Protein AF-A0A6V7VLL4-F1 (afdb_monomer_lite)

Organism: Meloidogyne enterolobii (NCBI:txid390850)

Radius of gyration: 14.18 Å; chains: 1; bounding box: 39×31×29 Å

Structure (mmCIF, N/CA/C/O backbone):
data_AF-A0A6V7VLL4-F1
#
_entry.id   AF-A0A6V7VLL4-F1
#
loop_
_atom_site.group_PDB
_atom_site.id
_atom_site.type_symbol
_atom_site.label_atom_id
_atom_site.label_alt_id
_atom_site.label_comp_id
_atom_site.label_asym_id
_atom_site.label_entity_id
_atom_site.label_seq_id
_atom_site.pdbx_PDB_ins_code
_atom_site.Cartn_x
_atom_site.Cartn_y
_atom_site.Cartn_z
_atom_site.occupancy
_atom_site.B_iso_or_equiv
_atom_site.auth_seq_id
_atom_site.auth_comp_id
_atom_site.auth_asym_id
_atom_site.auth_atom_id
_atom_site.pdbx_PDB_model_num
ATOM 1 N N . MET A 1 1 ? -8.267 9.210 -6.151 1.00 51.75 1 MET A N 1
ATOM 2 C CA . MET A 1 1 ? -8.269 9.372 -4.675 1.00 51.75 1 MET A CA 1
ATOM 3 C C . MET A 1 1 ? -7.766 10.781 -4.317 1.00 51.75 1 MET A C 1
ATOM 5 O O . MET A 1 1 ? -6.571 11.006 -4.390 1.00 51.75 1 MET A O 1
ATOM 9 N N . LYS A 1 2 ? -8.648 11.765 -4.047 1.00 50.31 2 LYS A N 1
ATOM 10 C CA . LYS A 1 2 ? -8.265 13.197 -3.884 1.00 50.31 2 LYS A CA 1
ATOM 11 C C . LYS A 1 2 ? -8.251 13.725 -2.428 1.00 50.31 2 LYS A C 1
ATOM 13 O O . LYS A 1 2 ? -8.025 14.911 -2.236 1.00 50.31 2 LYS A O 1
ATOM 18 N N . ARG A 1 3 ? -8.522 12.904 -1.399 1.00 58.34 3 ARG A N 1
ATOM 19 C CA . ARG A 1 3 ? -8.712 13.384 -0.003 1.00 58.34 3 ARG A CA 1
ATOM 20 C C . ARG A 1 3 ? -8.025 12.543 1.083 1.00 58.34 3 ARG A C 1
ATOM 22 O O . ARG A 1 3 ? -8.514 12.520 2.209 1.00 58.34 3 ARG A O 1
ATOM 29 N N . LEU A 1 4 ? -6.936 11.839 0.772 1.00 57.19 4 LEU A N 1
ATOM 30 C CA . LEU A 1 4 ? -6.234 11.034 1.776 1.00 57.19 4 LEU A CA 1
ATOM 31 C C . LEU A 1 4 ? -5.315 11.922 2.632 1.00 57.19 4 L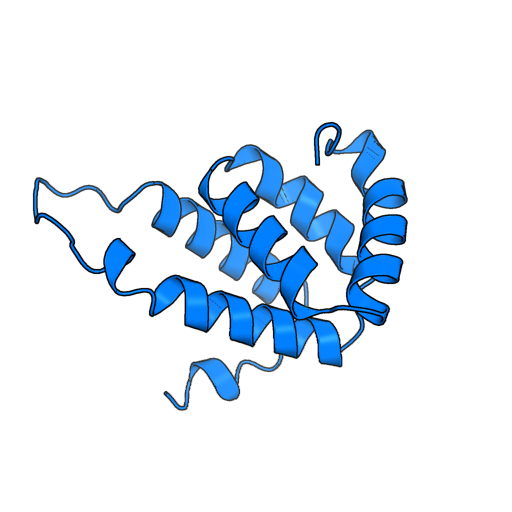EU A C 1
ATOM 33 O O . LEU A 1 4 ? -4.345 12.478 2.131 1.00 57.19 4 LEU A O 1
ATOM 37 N N . SER A 1 5 ? -5.647 12.069 3.914 1.00 63.69 5 SER A N 1
ATOM 38 C CA . SER A 1 5 ? -4.872 12.775 4.939 1.00 63.69 5 SER A CA 1
ATOM 39 C C . SER A 1 5 ? -4.884 11.964 6.239 1.00 63.69 5 SER A C 1
ATOM 41 O O . SER A 1 5 ? -5.630 10.989 6.360 1.00 63.69 5 SER A O 1
ATOM 43 N N . LYS A 1 6 ? -4.076 12.357 7.233 1.00 62.00 6 LYS A N 1
ATOM 44 C CA . LYS A 1 6 ? -4.059 11.693 8.551 1.00 62.00 6 LYS A CA 1
ATOM 45 C C . LYS A 1 6 ? -5.455 11.621 9.188 1.00 62.00 6 LYS A C 1
ATOM 47 O O . LYS A 1 6 ? -5.820 10.583 9.730 1.00 62.00 6 LYS A O 1
ATOM 52 N N . ASP A 1 7 ? -6.257 12.675 9.044 1.00 68.62 7 ASP A N 1
ATOM 53 C CA . ASP A 1 7 ? -7.595 12.758 9.645 1.00 68.62 7 ASP A CA 1
ATOM 54 C C . ASP A 1 7 ? -8.638 11.905 8.907 1.00 68.62 7 ASP A C 1
ATOM 56 O O . ASP A 1 7 ? -9.611 11.438 9.501 1.00 68.62 7 ASP A O 1
ATOM 60 N N . THR A 1 8 ? -8.441 11.657 7.607 1.00 73.00 8 THR A N 1
ATOM 61 C CA . THR A 1 8 ? -9.386 10.885 6.783 1.00 73.00 8 THR A CA 1
ATOM 62 C C . THR A 1 8 ? -9.008 9.414 6.636 1.00 73.00 8 THR A C 1
ATOM 64 O O . THR A 1 8 ? -9.863 8.615 6.240 1.00 73.00 8 THR A O 1
ATOM 67 N N . ALA A 1 9 ? -7.784 9.025 7.011 1.00 76.25 9 ALA A N 1
ATOM 68 C CA . ALA A 1 9 ? -7.234 7.680 6.827 1.00 76.25 9 ALA A CA 1
ATOM 69 C C . ALA A 1 9 ? -8.142 6.565 7.372 1.00 76.25 9 ALA A C 1
ATOM 71 O O . ALA A 1 9 ? -8.313 5.529 6.737 1.00 76.25 9 ALA A O 1
ATOM 72 N N . LYS A 1 10 ? -8.824 6.774 8.506 1.00 80.81 10 LYS A N 1
ATOM 73 C CA . LYS A 1 10 ? -9.734 5.758 9.066 1.00 80.81 10 LYS A CA 1
ATOM 74 C C . LYS A 1 10 ? -10.982 5.535 8.205 1.00 80.81 10 LYS A C 1
ATOM 76 O O . LYS A 1 10 ? -11.397 4.395 8.008 1.00 80.81 10 LYS A O 1
ATOM 81 N N . VAL A 1 11 ? -11.608 6.611 7.725 1.00 84.19 11 VAL A N 1
ATOM 82 C CA . VAL A 1 11 ? -12.831 6.530 6.904 1.00 84.19 11 VAL A CA 1
ATOM 83 C C . VAL A 1 11 ? -12.487 6.020 5.510 1.00 84.19 11 VAL A C 1
ATOM 85 O O . VAL A 1 11 ? -13.135 5.098 5.017 1.00 84.19 11 VAL A O 1
ATOM 88 N N . MET A 1 12 ? -11.430 6.567 4.911 1.00 82.94 12 MET A N 1
ATOM 89 C CA . MET A 1 12 ? -10.953 6.139 3.600 1.00 82.94 12 MET A CA 1
ATOM 90 C C . MET A 1 12 ? -10.427 4.709 3.630 1.00 82.94 12 MET A C 1
ATOM 92 O O . MET A 1 12 ? -10.718 3.957 2.711 1.00 82.94 12 MET A O 1
ATOM 96 N N . GLY A 1 13 ? -9.765 4.290 4.709 1.00 88.12 13 GLY A N 1
ATOM 97 C CA . GLY A 1 13 ? -9.338 2.907 4.900 1.00 88.12 13 GLY A CA 1
ATOM 98 C C . GLY A 1 13 ? -10.505 1.921 4.912 1.00 88.12 13 GLY A C 1
ATOM 99 O O . GLY A 1 13 ? -10.427 0.878 4.275 1.00 88.12 13 GLY A O 1
ATOM 100 N N . ARG A 1 14 ? -11.633 2.259 5.554 1.00 92.06 14 ARG A N 1
ATOM 101 C CA . ARG A 1 14 ? -12.837 1.404 5.509 1.00 92.06 14 ARG A CA 1
ATOM 102 C C . ARG A 1 14 ? -13.432 1.304 4.106 1.00 92.06 14 ARG A C 1
ATOM 104 O O . ARG A 1 14 ? -13.933 0.250 3.732 1.00 92.06 14 ARG A O 1
ATOM 111 N N . GLN A 1 15 ? -13.426 2.401 3.349 1.00 91.69 15 GLN A N 1
ATOM 112 C CA . GLN A 1 15 ? -13.899 2.402 1.962 1.00 91.69 15 GLN A CA 1
ATOM 113 C C . GLN A 1 15 ? -12.958 1.607 1.054 1.00 91.69 15 GLN A C 1
ATOM 115 O O . GLN A 1 15 ? -13.430 0.823 0.239 1.00 91.69 15 GLN A O 1
ATOM 120 N N . LEU A 1 16 ? -11.647 1.770 1.243 1.00 92.69 16 LEU A N 1
ATOM 121 C CA . LEU A 1 16 ? -10.614 1.014 0.547 1.00 92.69 16 LEU A CA 1
ATOM 122 C C . LEU A 1 16 ? -10.761 -0.485 0.818 1.00 92.69 16 LEU A C 1
ATOM 124 O O . LEU A 1 16 ? -10.834 -1.241 -0.137 1.00 92.69 16 LEU A O 1
ATOM 128 N N . GLY A 1 17 ? -10.908 -0.900 2.081 1.00 93.56 17 GLY A N 1
ATOM 129 C CA . GLY A 1 17 ? -11.109 -2.310 2.432 1.00 93.56 17 GLY A CA 1
ATOM 130 C C . GLY A 1 17 ? -12.320 -2.922 1.724 1.00 93.56 17 GLY A C 1
ATOM 131 O O . GLY A 1 17 ? -12.200 -3.954 1.081 1.00 93.56 17 GLY A O 1
ATOM 132 N N . LYS A 1 18 ? -13.471 -2.232 1.714 1.00 95.19 18 LYS A N 1
ATOM 133 C CA . LYS A 1 18 ? -14.657 -2.700 0.970 1.00 95.19 18 LYS A CA 1
ATOM 134 C C . LYS A 1 18 ? -14.400 -2.878 -0.530 1.00 95.19 18 LYS A C 1
ATOM 136 O O . LYS A 1 18 ? -14.941 -3.807 -1.124 1.00 95.19 18 LYS A O 1
ATOM 141 N N . LEU A 1 19 ? -13.624 -1.977 -1.136 1.00 94.56 19 LEU A N 1
ATOM 142 C CA . LEU A 1 19 ? -13.266 -2.067 -2.552 1.00 94.56 19 LEU A CA 1
ATOM 143 C C . LEU A 1 19 ? -12.325 -3.245 -2.804 1.00 94.56 19 LEU A C 1
ATOM 145 O O . LEU A 1 19 ? -12.605 -4.048 -3.691 1.00 94.56 19 LEU A O 1
ATOM 149 N N . CYS A 1 20 ? -11.270 -3.377 -1.999 1.00 95.88 20 CYS A N 1
ATOM 150 C CA . CYS A 1 20 ? -10.305 -4.465 -2.116 1.00 95.88 20 CYS A CA 1
ATOM 151 C C . CYS A 1 20 ? -10.962 -5.840 -1.916 1.00 95.88 20 CYS A C 1
ATOM 153 O O . CYS A 1 20 ? -10.644 -6.764 -2.660 1.00 95.88 20 CYS A O 1
ATOM 155 N N . HIS A 1 21 ? -11.959 -5.955 -1.027 1.00 96.12 21 HIS A N 1
ATOM 156 C CA . HIS A 1 21 ? -12.648 -7.229 -0.786 1.00 96.12 21 HIS A CA 1
ATOM 157 C C . HIS A 1 21 ? -13.404 -7.735 -2.022 1.00 96.12 21 HIS A C 1
ATOM 159 O O . HIS A 1 21 ? -13.662 -8.929 -2.140 1.00 96.12 21 HIS A O 1
ATOM 165 N N . SER A 1 22 ? -13.794 -6.830 -2.927 1.00 95.56 22 SER A N 1
ATOM 166 C CA . SER A 1 22 ? -14.461 -7.184 -4.188 1.00 95.56 22 SER A CA 1
ATOM 167 C C . SER A 1 22 ? -13.470 -7.295 -5.348 1.00 95.56 22 SER A C 1
ATOM 169 O O . SER A 1 22 ? -13.625 -8.147 -6.216 1.00 95.56 22 SER A O 1
ATOM 171 N N . TYR A 1 23 ? -12.459 -6.423 -5.365 1.00 94.19 23 TYR A N 1
ATOM 172 C CA . TYR A 1 23 ? -11.466 -6.313 -6.428 1.00 94.19 23 TYR A CA 1
ATOM 173 C C . TYR A 1 23 ? -10.115 -5.980 -5.788 1.00 94.19 23 TYR A C 1
ATOM 175 O O . TYR A 1 23 ? -9.835 -4.804 -5.590 1.00 94.19 23 TYR A O 1
ATOM 183 N N . PRO A 1 24 ? -9.275 -6.958 -5.418 1.00 92.62 24 PRO A N 1
ATOM 184 C CA . PRO A 1 24 ? -8.066 -6.667 -4.650 1.00 92.62 24 PRO A CA 1
ATOM 185 C C . PRO A 1 24 ? -6.959 -6.038 -5.507 1.00 92.62 24 PRO A C 1
ATOM 187 O O . PRO A 1 24 ? -6.291 -5.119 -5.057 1.00 92.62 24 PRO A O 1
ATOM 190 N N . THR A 1 25 ? -6.792 -6.448 -6.764 1.00 95.00 25 THR A N 1
ATOM 191 C CA . THR A 1 25 ? -5.668 -6.003 -7.609 1.00 95.00 25 THR A CA 1
ATOM 192 C C . THR A 1 25 ? -5.774 -4.539 -8.043 1.00 95.00 25 THR A C 1
ATOM 194 O O . THR A 1 25 ? -4.860 -3.759 -7.799 1.00 95.00 25 THR A O 1
ATOM 197 N N . ILE A 1 26 ? -6.902 -4.128 -8.634 1.00 95.31 26 ILE A N 1
ATOM 198 C CA . ILE A 1 26 ? -7.062 -2.784 -9.230 1.00 95.31 26 ILE A CA 1
ATOM 199 C C . ILE A 1 26 ? -6.843 -1.642 -8.211 1.00 95.31 26 ILE A C 1
ATOM 201 O O . ILE A 1 26 ? -6.087 -0.713 -8.503 1.00 95.31 26 ILE A O 1
ATOM 205 N N . PRO A 1 27 ? -7.471 -1.645 -7.017 1.00 94.69 27 PRO A N 1
ATOM 206 C CA . PRO A 1 27 ? -7.294 -0.579 -6.039 1.00 94.69 27 PRO A CA 1
ATOM 207 C C . PRO A 1 27 ? -5.900 -0.584 -5.414 1.00 94.69 27 PRO A C 1
ATOM 209 O O . PRO A 1 27 ? -5.397 0.497 -5.113 1.00 94.69 27 PRO A O 1
ATOM 212 N N . LEU A 1 28 ? -5.290 -1.759 -5.210 1.00 95.62 28 LEU A N 1
ATOM 213 C CA . LEU A 1 28 ? -3.951 -1.877 -4.629 1.00 95.62 28 LEU A CA 1
ATOM 214 C C . LEU A 1 28 ? -2.870 -1.417 -5.610 1.00 95.62 28 LEU A C 1
ATOM 216 O O . LEU A 1 28 ? -1.996 -0.652 -5.212 1.00 95.62 28 LEU A O 1
ATOM 220 N N . ASP A 1 29 ? -2.968 -1.774 -6.889 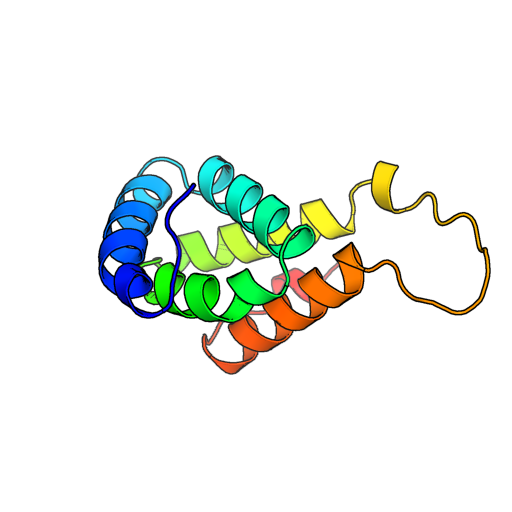1.00 95.06 29 ASP A N 1
ATOM 221 C CA . ASP A 1 29 ? -2.045 -1.278 -7.913 1.00 95.06 29 ASP A CA 1
ATOM 222 C C . ASP A 1 29 ? -2.166 0.247 -8.093 1.00 95.06 29 ASP A C 1
ATOM 224 O O . ASP A 1 29 ? -1.180 0.985 -8.014 1.00 95.06 29 ASP A O 1
ATOM 228 N N . TYR A 1 30 ? -3.398 0.769 -8.163 1.00 94.50 30 TYR A N 1
ATOM 229 C CA . TYR A 1 30 ? -3.629 2.217 -8.179 1.00 94.50 30 TYR A CA 1
ATOM 230 C C . TYR A 1 30 ? -3.024 2.919 -6.944 1.00 94.50 30 TYR A C 1
ATOM 232 O O . TYR A 1 30 ? -2.479 4.025 -7.040 1.00 94.50 30 TYR A O 1
ATOM 240 N N . LEU A 1 31 ? -3.135 2.301 -5.765 1.00 94.31 31 LEU A N 1
ATOM 241 C CA . LEU A 1 31 ? -2.577 2.815 -4.515 1.00 94.31 31 LEU A CA 1
ATOM 242 C C . LEU A 1 31 ? -1.045 2.854 -4.558 1.00 94.31 31 LEU A C 1
ATOM 244 O O . LEU A 1 31 ? -0.464 3.869 -4.169 1.00 94.31 31 LEU A O 1
ATOM 248 N N . LEU A 1 32 ? -0.406 1.797 -5.072 1.00 94.56 32 LEU A N 1
ATOM 249 C CA . LEU A 1 32 ? 1.043 1.728 -5.275 1.00 94.56 32 LEU A CA 1
ATOM 250 C C . LEU A 1 32 ? 1.530 2.811 -6.238 1.00 94.56 32 LEU A C 1
ATOM 252 O O . LEU A 1 32 ? 2.547 3.449 -5.962 1.00 94.56 32 LEU A O 1
ATOM 256 N N . GLY A 1 33 ? 0.796 3.081 -7.320 1.00 94.00 33 GLY A N 1
ATOM 257 C CA . GLY A 1 33 ? 1.097 4.197 -8.219 1.00 94.00 33 GLY A CA 1
ATOM 258 C C . GLY A 1 33 ? 1.087 5.547 -7.492 1.00 94.00 33 GLY A C 1
ATOM 259 O O . GLY A 1 33 ? 2.006 6.352 -7.633 1.00 94.00 33 GLY A O 1
ATOM 260 N N . LYS A 1 34 ? 0.101 5.783 -6.614 1.00 93.12 34 LYS A N 1
ATOM 261 C CA . LYS A 1 34 ? 0.035 7.036 -5.839 1.00 93.12 34 LYS A CA 1
ATOM 262 C C . LYS A 1 34 ? 1.111 7.158 -4.770 1.00 93.12 34 LYS A C 1
ATOM 264 O O . LYS A 1 34 ? 1.572 8.267 -4.523 1.00 93.12 34 LYS A O 1
ATOM 269 N N . VAL A 1 35 ? 1.534 6.055 -4.164 1.00 94.56 35 VAL A N 1
ATOM 270 C CA . VAL A 1 35 ? 2.664 6.045 -3.225 1.00 94.56 35 VAL A CA 1
ATOM 271 C C . VAL A 1 35 ? 3.986 6.365 -3.930 1.00 94.56 35 VAL A C 1
ATOM 273 O O . VAL A 1 35 ? 4.819 7.067 -3.364 1.00 94.56 35 VAL A O 1
ATOM 276 N N . GLN A 1 36 ? 4.162 5.891 -5.166 1.00 92.31 36 GLN A N 1
ATOM 277 C CA . GLN A 1 36 ? 5.336 6.191 -5.991 1.00 92.31 36 GLN A CA 1
ATOM 278 C C . GLN A 1 36 ? 5.400 7.670 -6.408 1.00 92.31 36 GLN A C 1
ATOM 280 O O . GLN A 1 36 ? 6.491 8.230 -6.485 1.00 92.31 36 GLN A O 1
ATOM 285 N N . GLU A 1 37 ? 4.249 8.309 -6.642 1.00 91.12 37 GLU A N 1
ATOM 286 C CA . GLU A 1 37 ? 4.152 9.740 -6.970 1.00 91.12 37 GLU A CA 1
ATOM 287 C C . GLU A 1 37 ? 4.280 10.653 -5.733 1.00 91.12 37 GLU A C 1
ATOM 289 O O . GLU A 1 37 ? 4.847 11.743 -5.818 1.00 91.12 37 GLU A O 1
ATOM 294 N N . PHE A 1 38 ? 3.735 10.237 -4.582 1.00 90.81 38 PHE A N 1
ATOM 295 C CA . PHE A 1 38 ? 3.545 11.098 -3.411 1.00 90.81 38 PHE A CA 1
ATOM 296 C C . PHE A 1 38 ? 4.064 10.446 -2.126 1.00 90.81 38 PHE A C 1
ATOM 298 O O . PHE A 1 38 ? 3.349 9.739 -1.417 1.00 90.81 38 PHE A O 1
ATOM 305 N N . GLN A 1 39 ? 5.302 10.756 -1.748 1.00 88.44 39 GLN A N 1
ATOM 306 C CA . GLN A 1 39 ? 5.938 10.175 -0.561 1.00 88.44 39 GLN A CA 1
ATOM 307 C C . GLN A 1 39 ? 5.193 10.505 0.754 1.00 88.44 39 GLN A C 1
ATOM 309 O O . GLN A 1 39 ? 5.144 9.700 1.684 1.00 88.44 39 GLN A O 1
ATOM 314 N N . ASN A 1 40 ? 4.518 11.659 0.822 1.00 89.88 40 ASN A N 1
ATOM 315 C CA . ASN A 1 40 ? 3.673 12.051 1.957 1.00 89.88 40 ASN A CA 1
ATOM 316 C C . ASN A 1 40 ? 2.393 11.202 2.103 1.00 89.88 40 ASN A C 1
ATOM 318 O O . ASN A 1 40 ? 1.740 11.272 3.147 1.00 89.88 40 ASN A O 1
ATOM 322 N N . PHE A 1 41 ? 2.032 10.395 1.099 1.00 89.50 41 PHE A N 1
ATOM 323 C CA . PHE A 1 41 ? 0.897 9.473 1.178 1.00 89.50 41 PHE A CA 1
ATOM 324 C C . PHE A 1 41 ? 1.244 8.187 1.927 1.00 89.50 41 PHE A C 1
ATOM 326 O O . PHE A 1 41 ? 0.328 7.540 2.424 1.00 89.50 41 PHE A O 1
ATOM 333 N N . ILE A 1 42 ? 2.526 7.840 2.084 1.00 92.81 42 ILE A N 1
ATOM 334 C CA . ILE A 1 42 ? 2.957 6.578 2.707 1.00 92.81 42 ILE A CA 1
ATOM 335 C C . ILE A 1 42 ? 2.289 6.370 4.069 1.00 92.81 42 ILE A C 1
ATOM 337 O O . ILE A 1 42 ? 1.610 5.369 4.267 1.00 92.81 42 ILE A O 1
ATOM 341 N N . GLY A 1 43 ? 2.408 7.331 4.991 1.00 92.25 43 GLY A N 1
ATOM 342 C CA . GLY A 1 43 ? 1.813 7.220 6.330 1.00 92.25 43 GLY A CA 1
ATOM 343 C C . GLY A 1 43 ? 0.292 6.994 6.298 1.00 92.25 43 GLY A C 1
ATOM 344 O O . GLY A 1 43 ? -0.173 5.966 6.792 1.00 92.25 43 GLY A O 1
ATOM 345 N N . PRO A 1 44 ? -0.488 7.900 5.677 1.00 91.44 44 PRO A N 1
ATOM 346 C CA . PRO A 1 44 ? -1.934 7.734 5.533 1.00 91.44 44 PRO A CA 1
ATOM 347 C C . PRO A 1 44 ? -2.362 6.438 4.831 1.00 91.44 44 PRO A C 1
ATOM 349 O O . PRO A 1 44 ? -3.379 5.851 5.204 1.00 91.44 44 PRO A O 1
ATOM 352 N N . VAL A 1 45 ? -1.612 5.977 3.825 1.00 92.94 45 VAL A N 1
ATOM 353 C CA . VAL A 1 45 ? -1.892 4.719 3.124 1.00 92.94 45 VAL A CA 1
ATOM 354 C C . VAL A 1 45 ? -1.648 3.528 4.044 1.00 92.94 45 VAL A C 1
ATOM 356 O O . VAL A 1 45 ? -2.536 2.691 4.183 1.00 92.94 45 VAL A O 1
ATOM 359 N N . VAL A 1 46 ? -0.502 3.482 4.727 1.00 93.94 46 VAL A N 1
ATOM 360 C CA . VAL A 1 46 ? -0.178 2.426 5.697 1.00 93.94 46 VAL A CA 1
ATOM 361 C C . VAL A 1 46 ? -1.234 2.373 6.808 1.00 93.94 46 VAL A C 1
ATOM 363 O O . VAL A 1 46 ? -1.641 1.293 7.212 1.00 93.94 46 VAL A O 1
ATOM 366 N N . ASP A 1 47 ? -1.755 3.514 7.269 1.00 91.62 47 ASP A N 1
ATOM 367 C CA . ASP A 1 47 ? -2.876 3.537 8.221 1.00 91.62 47 ASP A CA 1
ATOM 368 C C . ASP A 1 47 ? -4.193 3.015 7.628 1.00 91.62 47 ASP A C 1
ATOM 370 O O . ASP A 1 47 ? -5.002 2.421 8.345 1.00 91.62 47 ASP A O 1
ATOM 374 N N . SER A 1 48 ? -4.421 3.242 6.335 1.00 91.38 48 SER A N 1
ATOM 375 C CA . SER A 1 48 ? -5.663 2.893 5.637 1.00 91.38 48 SER A CA 1
ATOM 376 C C . SER A 1 48 ? -5.755 1.407 5.299 1.00 91.38 48 SER A C 1
ATOM 378 O O . SER A 1 48 ? -6.842 0.839 5.372 1.00 91.38 48 SER A O 1
ATOM 380 N N . ILE A 1 49 ? -4.632 0.753 4.988 1.00 93.12 49 ILE A N 1
ATOM 381 C CA . ILE A 1 49 ? -4.596 -0.677 4.634 1.00 93.12 49 ILE A CA 1
ATOM 382 C C . ILE A 1 49 ? -4.790 -1.613 5.837 1.00 93.12 49 ILE A C 1
ATOM 384 O O . ILE A 1 49 ? -4.889 -2.821 5.672 1.00 93.12 49 ILE A O 1
ATOM 388 N N . ARG A 1 50 ? -4.939 -1.086 7.060 1.00 93.25 50 ARG A N 1
ATOM 389 C CA . ARG A 1 50 ? -5.265 -1.887 8.259 1.00 93.25 50 ARG A CA 1
ATOM 390 C C . ARG A 1 50 ? -6.576 -2.681 8.170 1.00 93.25 50 ARG A C 1
ATOM 392 O O . ARG A 1 50 ? -6.866 -3.445 9.084 1.00 93.25 50 ARG A O 1
ATOM 399 N N . PHE A 1 51 ? -7.418 -2.380 7.183 1.00 93.19 51 PHE A N 1
ATOM 400 C CA . PHE A 1 51 ? -8.710 -3.029 6.958 1.00 93.19 51 PHE A CA 1
ATOM 401 C C . PHE A 1 51 ? -8.644 -4.112 5.872 1.00 93.19 51 PHE A C 1
ATOM 403 O O . PHE A 1 51 ? -9.684 -4.666 5.535 1.00 93.19 51 PHE A O 1
ATOM 410 N N . LEU A 1 52 ? -7.455 -4.393 5.329 1.00 94.38 52 LEU A N 1
ATOM 411 C CA . LEU A 1 52 ? -7.229 -5.525 4.439 1.00 94.38 52 LEU A CA 1
ATOM 412 C C . LEU A 1 52 ? -7.207 -6.842 5.234 1.00 94.38 52 LEU A C 1
ATOM 414 O O . LEU A 1 52 ? -6.772 -6.894 6.386 1.00 94.38 52 LEU A O 1
ATOM 418 N N . SER A 1 53 ? -7.693 -7.898 4.600 1.00 94.00 53 SER A N 1
ATOM 419 C CA . SER A 1 53 ? -7.578 -9.298 5.001 1.00 94.00 53 SER A CA 1
ATOM 420 C C . SER A 1 53 ? -6.196 -9.857 4.658 1.00 94.00 53 SER A C 1
ATOM 422 O O . SER A 1 53 ? -5.438 -9.251 3.902 1.00 94.00 53 SER A O 1
ATOM 424 N N . SER A 1 54 ? -5.876 -11.044 5.180 1.00 91.50 54 SER A N 1
ATOM 425 C CA . SER A 1 54 ? -4.616 -11.735 4.880 1.00 91.50 54 SER A CA 1
ATOM 426 C C . SER A 1 54 ? -4.402 -11.938 3.377 1.00 91.50 54 SER A C 1
ATOM 428 O O . SER A 1 54 ? -3.350 -11.576 2.868 1.00 91.50 54 SER A O 1
ATOM 430 N N . LEU A 1 55 ? -5.434 -12.390 2.652 1.00 91.94 55 LEU A N 1
ATOM 431 C CA . LEU A 1 55 ? -5.357 -12.590 1.201 1.00 91.94 55 LEU A CA 1
ATOM 432 C C . LEU A 1 55 ? -5.035 -11.288 0.455 1.00 91.94 55 LEU A C 1
ATOM 434 O O . LEU A 1 55 ? -4.281 -11.280 -0.509 1.00 91.94 55 LEU A O 1
ATOM 438 N N . GLU A 1 56 ? -5.600 -10.165 0.888 1.00 94.69 56 GLU A N 1
ATOM 439 C CA . GLU A 1 56 ? -5.338 -8.874 0.249 1.00 94.69 56 GLU A CA 1
ATOM 440 C C . GLU A 1 56 ? -3.933 -8.348 0.544 1.00 94.69 56 GLU A C 1
ATOM 442 O O . GLU A 1 56 ? -3.383 -7.617 -0.277 1.00 94.69 56 GLU A 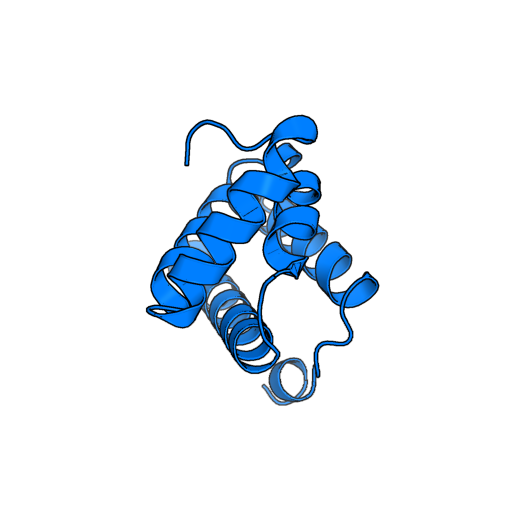O 1
ATOM 447 N N . PHE A 1 57 ? -3.334 -8.727 1.676 1.00 93.56 57 PHE A N 1
ATOM 448 C CA . PHE A 1 57 ? -1.916 -8.473 1.924 1.00 93.56 57 PHE A CA 1
ATOM 449 C C . PHE A 1 57 ? -1.018 -9.316 1.009 1.00 93.56 57 PHE A C 1
ATOM 451 O O . PHE A 1 57 ? -0.025 -8.786 0.512 1.00 93.56 57 PHE A O 1
ATOM 458 N N . ASP A 1 58 ? -1.397 -10.560 0.709 1.00 92.06 58 ASP A N 1
ATOM 459 C CA . ASP A 1 58 ? -0.682 -11.391 -0.268 1.00 92.06 58 ASP A CA 1
ATOM 460 C C . ASP A 1 58 ? -0.798 -10.804 -1.686 1.00 92.06 58 ASP A C 1
ATOM 462 O O . ASP A 1 58 ? 0.190 -10.700 -2.413 1.00 92.06 58 ASP A O 1
ATOM 466 N N . VAL A 1 59 ? -1.987 -10.322 -2.073 1.00 94.31 59 VAL A N 1
ATOM 467 C CA . VAL A 1 59 ? -2.171 -9.618 -3.355 1.00 94.31 59 VAL A CA 1
ATOM 468 C C . VAL A 1 59 ? -1.388 -8.302 -3.387 1.00 94.31 59 VAL A C 1
ATOM 470 O O . VAL A 1 59 ? -0.803 -7.966 -4.413 1.00 94.31 59 VAL A O 1
ATOM 473 N N . LEU A 1 60 ? -1.314 -7.561 -2.275 1.00 94.56 60 LEU A N 1
ATOM 474 C CA . LEU A 1 60 ? -0.485 -6.355 -2.184 1.0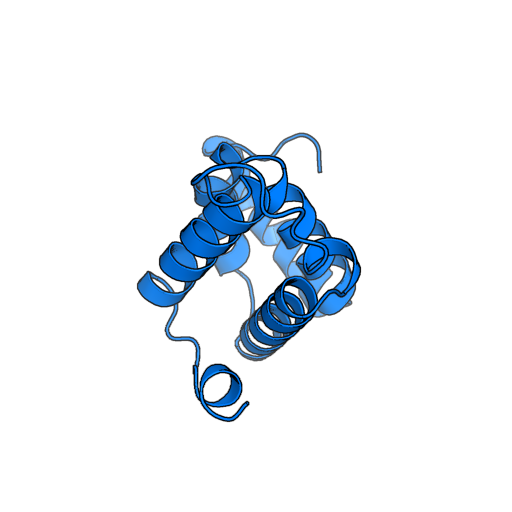0 94.56 60 LEU A CA 1
ATOM 475 C C . LEU A 1 60 ? 0.999 -6.677 -2.403 1.00 94.56 60 LEU A C 1
ATOM 477 O O . LEU A 1 60 ? 1.674 -5.937 -3.116 1.00 94.56 60 LEU A O 1
ATOM 481 N N . ALA A 1 61 ? 1.495 -7.771 -1.818 1.00 92.12 61 ALA A N 1
ATOM 482 C CA . ALA A 1 61 ? 2.851 -8.263 -2.045 1.00 92.12 61 ALA A CA 1
ATOM 483 C C . ALA A 1 61 ? 3.087 -8.599 -3.526 1.00 92.12 61 ALA A C 1
ATOM 485 O O . ALA A 1 61 ? 4.079 -8.149 -4.100 1.00 92.12 61 ALA A O 1
ATOM 486 N N . TYR A 1 62 ? 2.143 -9.299 -4.162 1.00 92.31 62 TYR A N 1
ATOM 487 C CA . TYR A 1 62 ? 2.184 -9.586 -5.597 1.00 92.31 62 TYR A CA 1
ATOM 488 C C . TYR A 1 62 ? 2.257 -8.305 -6.448 1.00 92.31 62 TYR A C 1
ATOM 490 O O . TYR A 1 62 ? 3.177 -8.159 -7.252 1.00 92.31 62 TYR A O 1
ATOM 498 N N . CYS A 1 63 ? 1.361 -7.334 -6.230 1.00 94.31 63 CYS A N 1
ATOM 499 C CA . CYS A 1 63 ? 1.362 -6.070 -6.979 1.00 94.31 63 CYS A CA 1
ATOM 500 C C . CYS A 1 63 ? 2.660 -5.270 -6.777 1.00 94.31 63 CYS A C 1
ATOM 502 O O . CYS A 1 63 ? 3.097 -4.544 -7.671 1.00 94.31 63 CYS A O 1
ATOM 504 N N . LEU A 1 64 ? 3.289 -5.389 -5.603 1.00 93.31 64 LEU A N 1
ATOM 505 C CA . LEU A 1 64 ? 4.569 -4.752 -5.305 1.00 93.31 64 LEU A CA 1
ATOM 506 C C . LEU A 1 64 ? 5.697 -5.359 -6.147 1.00 93.31 64 LEU A C 1
ATOM 508 O O . LEU A 1 64 ? 6.473 -4.613 -6.742 1.00 93.31 64 LEU A O 1
ATOM 512 N N . ILE A 1 65 ? 5.754 -6.691 -6.234 1.00 91.81 65 ILE A N 1
ATOM 513 C CA . ILE A 1 65 ? 6.713 -7.417 -7.079 1.00 91.81 65 ILE A CA 1
ATOM 514 C C . ILE A 1 65 ? 6.503 -7.053 -8.551 1.00 91.81 65 ILE A C 1
ATOM 516 O O . ILE A 1 65 ? 7.463 -6.701 -9.230 1.00 91.81 65 ILE A O 1
ATOM 520 N N . GLU A 1 66 ? 5.256 -7.052 -9.025 1.00 92.38 66 GLU A N 1
ATOM 521 C CA . GLU A 1 66 ? 4.909 -6.659 -10.397 1.00 92.38 66 GLU A CA 1
ATOM 522 C C . GLU A 1 66 ? 5.389 -5.231 -10.712 1.00 92.38 66 GLU A C 1
ATOM 524 O O . GLU A 1 66 ? 6.043 -4.991 -11.726 1.00 92.38 66 GLU A O 1
ATOM 529 N N . ASN A 1 67 ? 5.176 -4.289 -9.786 1.00 91.88 67 ASN A N 1
ATOM 530 C CA . ASN A 1 67 ? 5.636 -2.907 -9.933 1.00 91.88 67 ASN A CA 1
ATOM 531 C C . ASN A 1 67 ? 7.165 -2.754 -9.935 1.00 91.88 67 ASN A C 1
ATOM 533 O O . ASN A 1 67 ? 7.650 -1.781 -10.516 1.00 91.88 67 ASN A O 1
ATOM 537 N N . LEU A 1 68 ? 7.904 -3.646 -9.264 1.00 89.06 68 LEU A N 1
ATOM 538 C CA . LEU A 1 68 ? 9.373 -3.688 -9.269 1.00 89.06 68 LEU A CA 1
ATOM 539 C C . LEU A 1 68 ? 9.929 -4.362 -10.534 1.00 89.06 68 LEU A C 1
ATOM 541 O O . LEU A 1 68 ? 10.994 -3.979 -11.017 1.00 89.06 68 LEU A O 1
ATOM 545 N N . ALA A 1 69 ? 9.213 -5.351 -11.070 1.00 89.81 69 ALA A N 1
ATOM 546 C CA . ALA A 1 69 ? 9.585 -6.093 -12.273 1.00 89.81 69 ALA A CA 1
ATOM 547 C C . ALA A 1 69 ? 9.218 -5.369 -13.584 1.00 89.81 69 ALA A C 1
ATOM 549 O O . ALA A 1 69 ? 9.614 -5.816 -14.658 1.00 89.81 69 ALA A O 1
ATOM 550 N N . ALA A 1 70 ? 8.477 -4.262 -13.497 1.00 87.75 70 ALA A N 1
ATOM 551 C CA . ALA A 1 70 ? 7.990 -3.469 -14.620 1.00 87.75 70 ALA A CA 1
ATOM 552 C C . ALA A 1 70 ? 9.129 -3.003 -15.568 1.00 87.75 70 ALA A C 1
ATOM 554 O O . ALA A 1 70 ? 9.958 -2.181 -15.156 1.00 87.75 70 ALA A O 1
ATOM 555 N N . PRO A 1 71 ? 9.188 -3.482 -16.830 1.00 78.56 71 PRO A N 1
ATOM 556 C CA . PRO A 1 71 ? 10.296 -3.212 -17.754 1.00 78.56 71 PRO A CA 1
ATOM 557 C C . PRO A 1 71 ? 10.520 -1.724 -18.035 1.00 78.56 71 PRO A C 1
ATOM 559 O O . PRO A 1 71 ? 11.656 -1.262 -18.098 1.00 78.56 71 PRO A O 1
ATOM 562 N N . GLU A 1 72 ? 9.445 -0.939 -18.124 1.00 79.25 72 GLU A N 1
ATOM 563 C CA . GLU A 1 72 ? 9.501 0.508 -18.342 1.00 79.25 72 GLU A CA 1
ATOM 564 C C . GLU A 1 72 ? 10.181 1.268 -17.194 1.00 79.25 72 GLU A C 1
ATOM 566 O O . GLU A 1 72 ? 10.608 2.410 -17.363 1.00 79.25 72 GLU A O 1
ATOM 571 N N . LYS A 1 73 ? 10.295 0.635 -16.022 1.00 75.50 73 LYS A N 1
ATOM 572 C CA . LYS A 1 73 ? 10.992 1.172 -14.851 1.00 75.50 73 LYS A CA 1
ATOM 573 C C . LYS A 1 73 ? 12.415 0.633 -14.702 1.00 75.50 73 LYS A C 1
ATOM 575 O O . LYS A 1 73 ? 13.156 1.151 -13.868 1.00 75.50 73 LYS A O 1
ATOM 580 N N . GLN A 1 74 ? 12.779 -0.384 -15.487 1.00 70.00 74 GLN A N 1
ATOM 581 C CA . GLN A 1 74 ? 14.110 -0.996 -15.524 1.00 70.00 74 GLN A CA 1
ATOM 582 C C . GLN A 1 74 ? 15.049 -0.328 -16.532 1.00 70.00 74 GLN A C 1
ATOM 584 O O . GLN A 1 74 ? 16.258 -0.548 -16.461 1.00 70.00 74 GLN A O 1
ATOM 589 N N . ASP A 1 75 ? 14.526 0.537 -17.410 1.00 63.22 75 ASP A N 1
ATOM 590 C CA . ASP A 1 75 ? 15.313 1.438 -18.259 1.00 63.22 75 ASP A CA 1
ATOM 591 C C . ASP A 1 75 ? 15.951 2.554 -17.411 1.00 63.22 75 ASP A C 1
ATOM 593 O O . ASP A 1 75 ? 15.671 3.753 -17.519 1.00 63.22 75 ASP A O 1
ATOM 597 N N . PHE A 1 76 ? 16.847 2.153 -16.513 1.00 60.28 76 PHE A N 1
ATOM 598 C CA . PHE A 1 76 ? 17.743 3.059 -15.827 1.00 60.28 76 PHE A CA 1
ATOM 599 C C . PHE A 1 76 ? 18.733 3.580 -16.867 1.00 60.28 76 PHE A C 1
ATOM 601 O O . PHE A 1 76 ? 19.770 2.972 -17.134 1.00 60.28 76 PHE A O 1
ATOM 608 N N . LYS A 1 77 ? 18.456 4.755 -17.442 1.00 51.84 77 LYS A N 1
ATOM 609 C CA . LYS A 1 77 ? 19.553 5.604 -17.909 1.00 51.84 77 LYS A CA 1
ATOM 610 C C . LYS A 1 77 ? 20.423 5.854 -16.684 1.00 51.84 77 LYS A C 1
ATOM 612 O O . LYS A 1 77 ? 20.042 6.624 -15.808 1.00 51.84 77 LYS A O 1
ATOM 617 N N . VAL A 1 78 ? 21.541 5.134 -16.612 1.00 52.69 78 VAL A N 1
ATOM 618 C CA . VAL A 1 78 ? 22.614 5.284 -15.628 1.00 52.69 78 VAL A CA 1
ATOM 619 C C . VAL A 1 78 ? 23.136 6.712 -15.743 1.00 52.69 78 VAL A C 1
ATOM 621 O O . VAL A 1 78 ? 24.079 6.989 -16.474 1.00 52.69 78 VAL A O 1
ATOM 624 N N . LEU A 1 79 ? 22.452 7.651 -15.108 1.00 53.19 79 LEU A N 1
ATOM 625 C CA . LEU A 1 79 ? 22.850 9.042 -15.045 1.00 53.19 79 LEU A CA 1
ATOM 626 C C . LEU A 1 79 ? 22.876 9.401 -13.566 1.00 53.19 79 LEU A C 1
ATOM 628 O O . LEU A 1 79 ? 21.843 9.590 -12.934 1.00 53.19 79 LEU A O 1
ATOM 632 N N . ASP A 1 80 ? 24.103 9.394 -13.051 1.00 54.22 80 ASP A N 1
ATOM 633 C CA . ASP A 1 80 ? 24.553 9.958 -11.785 1.00 54.22 80 ASP A CA 1
ATOM 634 C C . ASP A 1 80 ? 23.783 9.568 -10.521 1.00 54.22 80 ASP A C 1
ATOM 636 O O . ASP A 1 80 ? 22.892 10.279 -10.076 1.00 54.22 80 ASP A O 1
ATOM 640 N N . ILE A 1 81 ? 24.252 8.493 -9.869 1.00 57.91 81 ILE A N 1
ATOM 641 C CA . ILE A 1 81 ? 24.425 8.358 -8.400 1.00 57.91 81 ILE A CA 1
ATOM 642 C C . ILE A 1 81 ? 23.147 8.493 -7.523 1.00 57.91 81 ILE A C 1
ATOM 644 O O . ILE A 1 81 ? 23.187 8.222 -6.324 1.00 57.91 81 ILE A O 1
ATOM 648 N N . SER A 1 82 ? 21.983 8.811 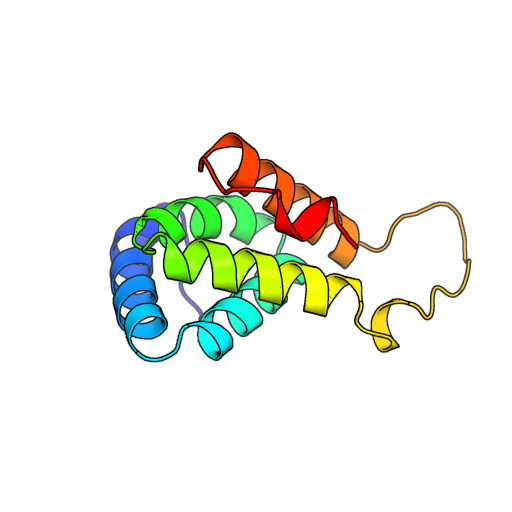-8.085 1.00 62.03 82 SER A N 1
ATOM 649 C CA . SER A 1 82 ? 20.722 9.012 -7.374 1.00 62.03 82 SER A CA 1
ATOM 650 C C . SER A 1 82 ? 19.711 7.938 -7.766 1.00 62.03 82 SER A C 1
ATOM 652 O O . SER A 1 82 ? 19.357 7.792 -8.934 1.00 62.03 82 SER A O 1
ATOM 654 N N . TYR A 1 83 ? 19.237 7.177 -6.776 1.00 68.19 83 TYR A N 1
ATOM 655 C CA . TYR A 1 83 ? 18.123 6.244 -6.951 1.00 68.19 83 TYR A CA 1
ATOM 656 C C . TYR A 1 83 ? 16.881 6.987 -7.455 1.00 68.19 83 TYR A C 1
ATOM 658 O O . TYR A 1 83 ? 16.628 8.128 -7.064 1.00 68.19 83 TYR A O 1
ATOM 666 N N . SER A 1 84 ? 16.074 6.339 -8.298 1.00 81.19 84 SER A N 1
ATOM 667 C CA . SER A 1 84 ? 14.854 6.957 -8.811 1.00 81.19 84 SER A CA 1
ATOM 668 C C . SER A 1 84 ? 13.886 7.297 -7.656 1.00 81.19 84 SER A C 1
ATOM 670 O O . SER A 1 84 ? 13.645 6.458 -6.780 1.00 81.19 84 SER A O 1
ATOM 672 N N . PRO A 1 85 ? 13.282 8.504 -7.625 1.00 85.88 85 PRO A N 1
ATOM 673 C CA . PRO A 1 85 ? 12.392 8.915 -6.531 1.00 85.88 85 PRO A CA 1
ATOM 674 C C . PRO A 1 85 ? 11.195 7.977 -6.300 1.00 85.88 85 PRO A C 1
ATOM 676 O O . PRO A 1 85 ? 10.752 7.792 -5.161 1.00 85.88 85 PRO A O 1
ATOM 679 N N . TRP A 1 86 ? 10.693 7.348 -7.370 1.00 88.94 86 TRP A N 1
ATOM 680 C CA . TRP A 1 86 ? 9.620 6.355 -7.284 1.00 88.94 86 TRP A CA 1
ATOM 681 C C . TRP A 1 86 ? 10.072 5.113 -6.506 1.00 88.94 86 TRP A C 1
ATOM 683 O O . TRP A 1 86 ? 9.335 4.632 -5.646 1.00 88.94 86 TRP A O 1
ATOM 693 N N . LEU A 1 87 ? 11.300 4.637 -6.751 1.00 89.19 87 LEU A N 1
ATOM 694 C CA . LEU A 1 87 ? 11.859 3.446 -6.116 1.00 89.19 87 LEU A CA 1
ATOM 695 C C . LEU A 1 87 ? 12.145 3.715 -4.642 1.00 89.19 87 LEU A C 1
ATOM 697 O O . LEU A 1 87 ? 11.833 2.881 -3.798 1.00 89.19 87 LEU A O 1
ATOM 701 N N . GLN A 1 88 ? 12.654 4.905 -4.310 1.00 90.44 88 GLN A N 1
ATOM 702 C CA . GLN A 1 88 ? 12.846 5.310 -2.917 1.00 90.44 88 GLN A CA 1
ATOM 703 C C . GLN A 1 88 ? 11.515 5.371 -2.148 1.00 90.44 88 GLN A C 1
ATOM 705 O O . GLN A 1 88 ? 11.434 4.937 -0.994 1.00 90.44 88 GLN A O 1
ATOM 710 N N . SER A 1 89 ? 10.461 5.893 -2.780 1.00 93.12 89 SER A N 1
ATOM 711 C CA . SER A 1 89 ? 9.123 5.967 -2.180 1.00 93.12 89 SER A CA 1
ATOM 712 C C . SER A 1 89 ? 8.508 4.579 -2.008 1.00 93.12 89 SER A C 1
ATOM 714 O O . SER A 1 89 ? 7.977 4.275 -0.938 1.00 93.12 89 SER A O 1
ATOM 716 N N . LEU A 1 90 ? 8.657 3.712 -3.012 1.00 93.50 90 LEU A N 1
ATOM 717 C CA . LEU A 1 90 ? 8.203 2.327 -2.956 1.00 93.50 90 LEU A CA 1
ATOM 718 C C . LEU A 1 90 ? 8.948 1.542 -1.866 1.00 93.50 90 LEU A C 1
ATOM 720 O O . LEU A 1 90 ? 8.300 0.927 -1.029 1.00 93.50 90 LEU A O 1
ATOM 724 N N . ALA A 1 91 ? 10.278 1.645 -1.786 1.00 92.62 91 ALA A N 1
ATOM 725 C CA . ALA A 1 91 ? 11.079 1.008 -0.738 1.00 92.62 91 ALA A CA 1
ATOM 726 C C . ALA A 1 91 ? 10.685 1.479 0.673 1.00 92.62 91 ALA A C 1
ATOM 728 O O . ALA A 1 91 ? 10.534 0.665 1.587 1.00 92.62 91 ALA A O 1
ATOM 729 N N . SER A 1 92 ? 10.458 2.785 0.850 1.00 94.44 92 SER A N 1
ATOM 730 C CA . SER A 1 92 ? 9.999 3.352 2.126 1.00 94.44 92 SER A CA 1
ATOM 731 C C . SER A 1 92 ? 8.619 2.820 2.522 1.00 94.44 92 SER A C 1
ATOM 733 O O . SER A 1 92 ? 8.372 2.526 3.693 1.00 94.44 92 SER A O 1
ATOM 735 N N . PHE A 1 93 ? 7.722 2.662 1.549 1.00 95.25 93 PHE A N 1
ATOM 736 C CA . PHE A 1 93 ? 6.406 2.074 1.760 1.00 95.25 93 PHE A CA 1
ATOM 737 C C . PHE A 1 93 ? 6.482 0.590 2.120 1.00 95.25 93 PHE A C 1
ATOM 739 O O . PHE A 1 93 ? 5.906 0.197 3.134 1.00 95.25 93 PHE A O 1
ATOM 746 N N . SER A 1 94 ? 7.243 -0.210 1.366 1.00 93.75 94 SER A N 1
ATOM 747 C CA . SER A 1 94 ? 7.470 -1.630 1.654 1.00 93.75 94 SER A CA 1
ATOM 748 C C . SER A 1 94 ? 7.987 -1.824 3.077 1.00 93.75 94 SER A C 1
ATOM 750 O O . SER A 1 94 ? 7.419 -2.593 3.851 1.00 93.75 94 SER A O 1
ATOM 752 N N . ALA A 1 95 ? 9.009 -1.056 3.467 1.00 92.62 95 ALA A N 1
ATOM 753 C CA . ALA A 1 95 ? 9.567 -1.101 4.814 1.00 92.62 95 ALA A CA 1
ATOM 754 C C . ALA A 1 95 ? 8.525 -0.744 5.888 1.00 92.62 95 ALA A C 1
ATOM 756 O O . ALA A 1 95 ? 8.456 -1.397 6.930 1.00 92.62 95 ALA A O 1
ATOM 757 N N . ALA A 1 96 ? 7.689 0.271 5.645 1.00 94.12 96 ALA A N 1
ATOM 758 C CA . ALA A 1 96 ? 6.643 0.678 6.580 1.00 94.12 96 ALA A CA 1
ATOM 759 C C . ALA A 1 96 ? 5.552 -0.392 6.751 1.00 94.12 96 ALA A C 1
ATOM 761 O O . ALA A 1 96 ? 5.063 -0.585 7.867 1.00 94.12 96 ALA A O 1
ATOM 762 N N . ILE A 1 97 ? 5.188 -1.098 5.676 1.00 93.56 97 ILE A N 1
ATOM 763 C CA . ILE A 1 97 ? 4.223 -2.197 5.734 1.00 93.56 97 ILE A CA 1
ATOM 764 C C . ILE A 1 97 ? 4.819 -3.391 6.469 1.00 93.56 97 ILE A C 1
ATOM 766 O O . ILE A 1 97 ? 4.221 -3.829 7.447 1.00 93.56 97 ILE A O 1
ATOM 770 N N . PHE A 1 98 ? 5.984 -3.891 6.052 1.00 88.94 98 PHE A N 1
ATOM 771 C CA . PHE A 1 98 ? 6.585 -5.091 6.649 1.00 88.94 98 PHE A CA 1
ATOM 772 C C . PHE A 1 98 ? 6.956 -4.899 8.119 1.00 88.94 98 PHE A C 1
ATOM 774 O O . PHE A 1 98 ? 6.925 -5.843 8.900 1.00 88.94 98 PHE A O 1
ATOM 781 N N . LYS A 1 99 ? 7.246 -3.662 8.536 1.00 90.00 99 LYS A N 1
ATOM 782 C CA . LYS A 1 99 ? 7.438 -3.338 9.953 1.00 90.00 99 LYS A CA 1
ATOM 783 C C . LYS A 1 99 ? 6.140 -3.414 10.765 1.00 90.00 99 LYS A C 1
ATOM 785 O O . LYS A 1 99 ? 6.190 -3.673 11.965 1.00 90.00 99 LYS A O 1
ATOM 790 N N . ARG A 1 100 ? 4.991 -3.103 10.158 1.00 91.31 100 ARG A N 1
ATOM 791 C CA . ARG A 1 100 ? 3.707 -2.949 10.863 1.00 91.31 100 ARG A CA 1
ATOM 792 C C . ARG A 1 100 ? 2.818 -4.185 10.782 1.00 91.31 100 ARG A C 1
ATOM 794 O O . ARG A 1 100 ? 2.067 -4.444 11.719 1.00 91.31 100 ARG A O 1
ATOM 801 N N . TYR A 1 101 ? 2.870 -4.900 9.669 1.00 87.75 101 TYR A N 1
ATOM 802 C CA . TYR A 1 101 ? 2.016 -6.036 9.366 1.00 87.75 101 TYR A CA 1
ATOM 803 C C . TYR A 1 101 ? 2.882 -7.279 9.215 1.00 87.75 101 TYR A C 1
ATOM 805 O O . TYR A 1 101 ? 3.898 -7.248 8.525 1.00 87.75 101 TYR A O 1
ATOM 813 N N . ASN A 1 102 ? 2.471 -8.370 9.861 1.00 78.75 102 ASN A N 1
ATOM 814 C CA . ASN A 1 102 ? 3.136 -9.663 9.744 1.00 78.75 102 ASN A CA 1
ATOM 815 C C . ASN A 1 102 ? 2.748 -10.321 8.410 1.00 78.75 102 ASN A C 1
ATOM 817 O O . ASN A 1 102 ? 1.898 -11.208 8.381 1.00 78.75 102 ASN A O 1
ATOM 821 N N . ILE A 1 103 ? 3.291 -9.795 7.313 1.00 78.38 103 ILE A N 1
ATOM 822 C CA . ILE A 1 103 ? 3.114 -10.341 5.965 1.00 78.38 103 ILE A CA 1
ATOM 823 C C . ILE A 1 103 ? 4.139 -11.452 5.775 1.00 78.38 103 ILE A C 1
ATOM 825 O O . ILE A 1 103 ? 5.322 -11.249 6.054 1.00 78.38 103 ILE A O 1
ATOM 829 N N . ASP A 1 104 ? 3.689 -12.608 5.295 1.00 71.44 104 ASP A N 1
ATOM 830 C CA . ASP A 1 104 ? 4.591 -13.698 4.953 1.00 71.44 104 ASP A CA 1
ATOM 831 C C . ASP A 1 104 ? 5.410 -13.317 3.710 1.00 71.44 104 ASP A C 1
ATOM 833 O O . ASP A 1 104 ? 4.891 -13.141 2.608 1.00 71.44 104 ASP A O 1
ATOM 837 N N . LEU A 1 105 ? 6.717 -13.146 3.905 1.00 65.38 105 LEU A N 1
ATOM 838 C CA . LEU A 1 105 ? 7.666 -12.799 2.851 1.00 65.38 105 LEU A CA 1
ATOM 839 C C . LEU A 1 105 ? 8.130 -14.023 2.050 1.00 65.38 105 LEU A C 1
ATOM 841 O O . LEU A 1 105 ? 8.993 -13.874 1.185 1.00 65.38 105 LEU A O 1
ATOM 845 N N . GLY A 1 106 ? 7.587 -15.220 2.299 1.00 64.50 106 GLY A N 1
ATOM 846 C CA . GLY A 1 106 ? 7.959 -16.438 1.578 1.00 64.50 106 GLY A CA 1
ATOM 847 C C . GLY A 1 106 ? 7.913 -16.284 0.054 1.00 64.50 106 GLY A C 1
ATOM 848 O O . GLY A 1 106 ? 8.758 -16.842 -0.640 1.00 64.50 106 GLY A O 1
ATOM 849 N N . ALA A 1 107 ? 7.003 -15.462 -0.476 1.00 59.19 107 ALA A N 1
ATOM 850 C CA . ALA A 1 107 ? 6.941 -15.150 -1.905 1.00 59.19 107 ALA A CA 1
ATOM 851 C C . ALA A 1 107 ? 8.037 -14.173 -2.390 1.00 59.19 107 ALA A C 1
ATOM 853 O O . ALA A 1 107 ? 8.454 -14.264 -3.538 1.00 59.19 107 ALA A O 1
ATOM 854 N N . PHE A 1 108 ? 8.533 -13.263 -1.541 1.00 59.62 108 PHE A N 1
ATOM 855 C CA . PHE A 1 108 ? 9.584 -12.298 -1.907 1.00 59.62 108 PHE A CA 1
ATOM 856 C C . PHE A 1 108 ? 10.979 -12.924 -2.003 1.00 59.62 108 PHE A C 1
ATOM 858 O O . PHE A 1 108 ? 11.798 -12.448 -2.781 1.00 59.62 108 PHE A O 1
ATOM 865 N N . PHE A 1 109 ? 11.267 -13.950 -1.199 1.00 59.22 109 PHE A N 1
ATOM 866 C CA . PHE A 1 109 ? 12.602 -14.557 -1.118 1.00 59.22 109 PHE A CA 1
ATOM 867 C C . PHE A 1 109 ? 12.804 -15.773 -2.034 1.00 59.22 109 PHE A C 1
ATOM 869 O O . PHE A 1 109 ? 13.922 -16.272 -2.121 1.00 59.22 109 PHE A O 1
ATOM 876 N N . ASN A 1 110 ? 11.745 -16.262 -2.686 1.00 52.12 110 ASN A N 1
ATOM 877 C CA . ASN A 1 110 ? 11.783 -17.443 -3.560 1.00 52.12 110 ASN A CA 1
ATOM 878 C C . ASN A 1 110 ? 11.701 -17.102 -5.064 1.00 52.12 110 ASN A C 1
ATOM 880 O O . ASN A 1 110 ? 11.373 -17.976 -5.867 1.00 52.12 110 ASN A O 1
ATOM 884 N N . ILE A 1 111 ? 11.979 -15.848 -5.435 1.00 46.88 111 ILE A N 1
ATOM 885 C CA . ILE A 1 111 ? 12.186 -15.397 -6.824 1.00 46.88 111 ILE A CA 1
ATOM 886 C C . ILE A 1 111 ? 13.688 -15.285 -7.065 1.00 46.88 111 ILE A C 1
ATOM 888 O O . ILE A 1 111 ? 14.142 -15.760 -8.129 1.00 46.88 111 ILE A O 1
#

Foldseek 3Di:
DPDQDPVCLQVQLVVLLVVCVVPLQPSLLVLLVVLLVDLNCLVSVLSSVPSHDLVSLVSNVVSLVVVVVPVVLVPPPPDDDDDRSSVVSSVVSVVSNVVPDVRPCPVVVPD

pLDDT: mean 83.74, std 14.23, range [46.88, 96.12]

InterPro domains:
  IPR021726 THO complex, subunitTHOC2, N-terminal [PF11732] (16-91)
  IPR040007 THO complex subu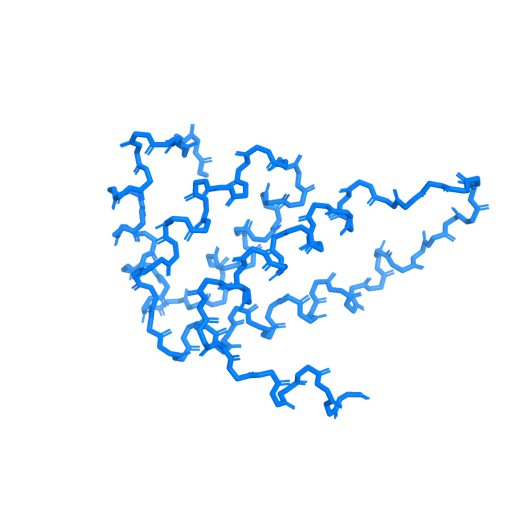nit 2 [PTHR21597] (1-109)

Sequence (111 aa):
MKRLSKDTAKVMGRQLGKLCHSYPTIPLDYLLGKVQEFQNFIGPVVDSIRFLSSLEFDVLAYCLIENLAAPEKQDFKVLDISYSPWLQSLASFSAAIFKRYNIDLGAFFNI

Secondary structure (DSSP, 8-state):
-----TTTHHHHHHHHHHHHHH-SHHHHHHHHHHHHH-GGGHHHHHHHGGG--HHHHHHHHHHHHHHHH-HHHH-----SS---HHHHHHHHHHHHHHHHS---THHHH--